Protein AF-0000000069353348 (afdb_homodimer)

Nearest PDB structures (foldseek):
  8tco-assembly1_A  TM=3.562E-01  e=2.716E-01  Human betaherpesvirus 5
  3t91-assembly1_B  TM=3.031E-01  e=3.882E+00  Bacillus subtilis
  3t9q-assembly1_B  TM=2.932E-01  e=4.450E+00  Bacillus subtilis
  7vvz-assembly1_H  TM=2.232E-01  e=8.801E+00  Saccharomyces cerevisiae S288C
  3t91-assembly1_B  TM=3.027E-01  e=4.098E+00  Bacillus subtilis

Radius of gyration: 19.28 Å; Cα contacts (8 Å, |Δi|>4): 265; chains: 2; bounding box: 45×68×44 Å

Sequence (180 aa):
MQLEKLQVEKRSIVASSVPRGYVPMVVGRGKEKEERFLVHTKLFKHPRFAALLEMAEQEFGYRQPGVLRIPCDAEQFRSVVNAAAAKAKSMQLEKLQVEKRSIVASSVPRGYVPMVVGRGKEKEERFLVHTKLFKHPRFAALLEMAEQEFGYRQPGVLRIPCDAEQFRSVVNAAAAKAKS

pLDDT: mean 86.36, std 18.59, range [31.25, 98.31]

Foldseek 3Di:
DDPPPPPPVPQDPQLDDDDPQKDWDWDDDDDVDIDIDIDGNVCCPPPVNVVVVVVCCVVPNDDDDDDDDDPDDSVVVSVVRVVVVVVVVD/DDPPPPPVVPLPPQLDDDDPQKDWDWDDDDDVDIDIDIDGNVCCPPPVNVVVVVVCCVVPNDDDDDDDDDPDDSVVVSVVRVVVVVVVVD

Structure (mmCIF, N/CA/C/O backbone):
data_AF-0000000069353348-model_v1
#
loop_
_entity.id
_entity.type
_entity.pdbx_description
1 polymer 'Uncharacterized protein'
#
loop_
_atom_site.group_PDB
_atom_site.id
_atom_site.type_symbol
_atom_site.label_atom_id
_atom_site.label_alt_id
_atom_site.label_comp_id
_atom_site.label_asym_id
_atom_site.label_entity_id
_atom_site.label_seq_id
_atom_site.pdbx_PDB_ins_code
_atom_site.Cartn_x
_atom_site.Cartn_y
_atom_site.Cartn_z
_atom_site.occupancy
_atom_site.B_iso_or_equiv
_atom_site.auth_seq_id
_atom_site.auth_comp_id
_atom_site.auth_asym_id
_atom_site.auth_atom_id
_atom_site.pdbx_PDB_model_num
ATOM 1 N N . MET A 1 1 ? 28.812 25.5 25.688 1 31.25 1 MET A N 1
ATOM 2 C CA . MET A 1 1 ? 28.016 25.531 24.469 1 31.25 1 MET A CA 1
ATOM 3 C C . MET A 1 1 ? 27.141 24.281 24.359 1 31.25 1 MET A C 1
ATOM 5 O O . MET A 1 1 ? 27.609 23.172 24.625 1 31.25 1 MET A O 1
ATOM 9 N N . GLN A 1 2 ? 25.688 24.359 24.328 1 34.5 2 GLN A N 1
ATOM 10 C CA . GLN A 1 2 ? 24.531 23.5 24.547 1 34.5 2 GLN A CA 1
ATOM 11 C C . GLN A 1 2 ? 24.531 22.328 23.578 1 34.5 2 GLN A C 1
ATOM 13 O O . GLN A 1 2 ? 24.75 22.484 22.375 1 34.5 2 GLN A O 1
ATOM 18 N N . LEU A 1 3 ? 24.938 21.141 24 1 35.34 3 LEU A N 1
ATOM 19 C CA . LEU A 1 3 ? 24.812 19.859 23.312 1 35.34 3 LEU A CA 1
ATOM 20 C C . LEU A 1 3 ? 23.531 19.812 22.484 1 35.34 3 LEU A C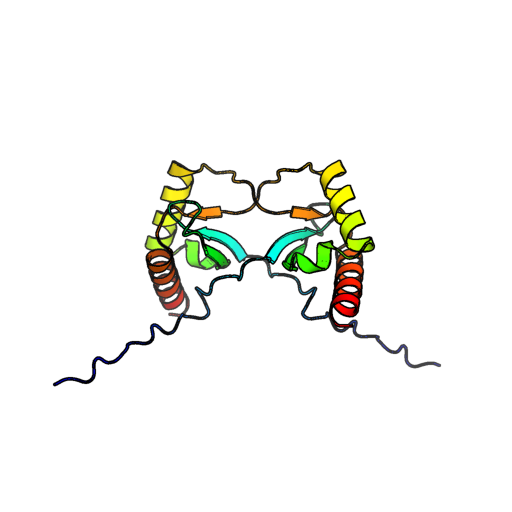 1
ATOM 22 O O . LEU A 1 3 ? 22.438 20.062 23 1 35.34 3 LEU A O 1
ATOM 26 N N . GLU A 1 4 ? 23.594 20.281 21.234 1 36.03 4 GLU A N 1
ATOM 27 C CA . GLU A 1 4 ? 22.516 20.188 20.266 1 36.03 4 GLU A CA 1
ATOM 28 C C . GLU A 1 4 ? 21.781 18.844 20.391 1 36.03 4 GLU A C 1
ATOM 30 O O . GLU A 1 4 ? 22.391 17.781 20.312 1 36.03 4 GLU A O 1
ATOM 35 N N . LYS A 1 5 ? 20.953 18.672 21.391 1 36.25 5 LYS A N 1
ATOM 36 C CA . LYS A 1 5 ? 20.016 17.547 21.469 1 36.25 5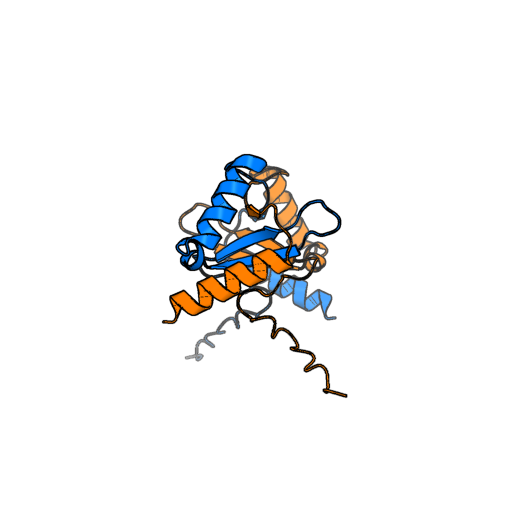 LYS A CA 1
ATOM 37 C C . LYS A 1 5 ? 19.641 17.062 20.078 1 36.25 5 LYS A C 1
ATOM 39 O O . LYS A 1 5 ? 19 17.781 19.312 1 36.25 5 LYS A O 1
ATOM 44 N N . LEU A 1 6 ? 20.484 16.531 19.328 1 37.47 6 LEU A N 1
ATOM 45 C CA . LEU A 1 6 ? 20.094 15.758 18.156 1 37.47 6 LEU A CA 1
ATOM 46 C C . LEU A 1 6 ? 18.734 15.094 18.375 1 37.47 6 LEU A C 1
ATOM 48 O O . LEU A 1 6 ? 18.609 14.18 19.172 1 37.47 6 LEU A O 1
ATOM 52 N N . GLN A 1 7 ? 17.625 15.781 18.625 1 36.47 7 GLN A N 1
ATOM 53 C CA . GLN A 1 7 ? 16.266 15.234 18.594 1 36.47 7 GLN A CA 1
ATOM 54 C C . GLN A 1 7 ? 16.125 14.148 17.547 1 36.47 7 GLN A C 1
ATOM 56 O O . GLN A 1 7 ? 16.188 14.43 16.344 1 36.47 7 GLN A O 1
ATOM 61 N N . VAL A 1 8 ? 16.953 13.18 17.516 1 38.31 8 VAL A N 1
ATOM 62 C CA . VAL A 1 8 ? 16.656 12 16.703 1 38.31 8 VAL A CA 1
ATOM 63 C C . VAL A 1 8 ? 15.141 11.828 16.578 1 38.31 8 VAL A C 1
ATOM 65 O O . VAL A 1 8 ? 14.438 11.648 17.562 1 38.31 8 VAL A O 1
ATOM 68 N N . GLU A 1 9 ? 14.5 12.617 15.711 1 46.44 9 GLU A N 1
ATOM 69 C CA . GLU A 1 9 ? 13.078 12.43 15.438 1 46.44 9 GLU A CA 1
ATOM 70 C C . GLU A 1 9 ? 12.703 10.953 15.438 1 46.44 9 GLU A C 1
ATOM 72 O O . GLU A 1 9 ? 13.227 10.172 14.648 1 46.44 9 GLU A O 1
ATOM 77 N N . LYS A 1 10 ? 12.625 10.352 16.453 1 49.59 10 LYS A N 1
ATOM 78 C CA . LYS A 1 10 ? 12.023 9.023 16.578 1 49.59 10 LYS A CA 1
ATOM 79 C C . LYS A 1 10 ? 10.93 8.828 15.523 1 49.59 10 LYS A C 1
ATOM 81 O O . LYS A 1 10 ? 9.891 9.484 15.578 1 49.59 10 LYS A O 1
ATOM 86 N N . ARG A 1 11 ? 11.453 8.531 14.328 1 56.69 11 ARG A N 1
ATOM 87 C CA . ARG A 1 11 ? 10.445 8.164 13.336 1 56.69 11 ARG A CA 1
ATOM 88 C C . ARG A 1 11 ? 9.414 7.211 13.93 1 56.69 11 ARG A C 1
ATOM 90 O O . ARG A 1 11 ? 9.773 6.156 14.461 1 56.69 11 ARG A O 1
ATOM 97 N N . SER A 1 12 ? 8.359 7.875 14.312 1 66 12 SER A N 1
ATOM 98 C CA . SER A 1 12 ? 7.281 7.059 14.859 1 66 12 SER A CA 1
ATOM 99 C C . SER A 1 12 ? 6.91 5.93 13.906 1 66 12 SER A C 1
ATOM 101 O O . SER A 1 12 ? 7.023 6.074 12.688 1 66 12 SER A O 1
ATOM 103 N N . ILE A 1 13 ? 6.715 4.812 14.344 1 72.56 13 ILE A N 1
ATOM 104 C CA . ILE A 1 13 ? 6.332 3.604 13.625 1 72.56 13 ILE A CA 1
ATOM 105 C C . ILE A 1 13 ? 5.078 3.867 12.797 1 72.56 13 ILE A C 1
ATOM 107 O O . ILE A 1 13 ? 4.918 3.32 11.703 1 72.56 13 ILE A O 1
ATOM 111 N N . VAL A 1 14 ? 4.367 5.004 13.258 1 83.69 14 VAL A N 1
ATOM 112 C CA . VAL A 1 14 ? 3.068 5.23 12.625 1 83.69 14 VAL A CA 1
ATOM 113 C C . VAL A 1 14 ? 3.26 5.93 11.281 1 83.69 14 VAL A C 1
ATOM 115 O O . VAL A 1 14 ? 2.482 5.715 10.352 1 83.69 14 VAL A O 1
ATOM 118 N N . ALA A 1 15 ? 4.336 6.688 11.195 1 87.38 15 ALA A N 1
ATOM 119 C CA . ALA A 1 15 ? 4.629 7.398 9.953 1 87.38 15 ALA A CA 1
ATOM 120 C C . ALA A 1 15 ? 5.855 6.816 9.258 1 87.38 15 ALA A C 1
ATOM 122 O O . ALA A 1 15 ? 6.645 7.551 8.664 1 87.38 15 ALA A O 1
ATOM 123 N N . SER A 1 16 ? 6.078 5.562 9.383 1 89.81 16 SER A N 1
ATOM 124 C CA . SER A 1 16 ? 7.227 4.953 8.719 1 89.81 16 SER A CA 1
ATOM 125 C C . SER A 1 16 ? 6.965 4.746 7.234 1 89.81 16 SER A C 1
ATOM 127 O O . SER A 1 16 ? 5.875 4.32 6.844 1 89.81 16 SER A O 1
ATOM 129 N N . SER A 1 17 ? 7.969 5.012 6.504 1 93.5 17 SER A N 1
ATOM 130 C CA . SER A 1 17 ? 7.859 4.844 5.059 1 93.5 17 SER A CA 1
ATOM 131 C C . SER A 1 17 ? 8.008 3.381 4.66 1 93.5 17 SER A C 1
ATOM 133 O O . SER A 1 17 ? 8.562 2.578 5.418 1 93.5 17 SER A O 1
ATOM 135 N N . VAL A 1 18 ? 7.477 3.053 3.473 1 93 18 VAL A N 1
ATOM 136 C CA . VAL A 1 18 ? 7.641 1.736 2.867 1 93 18 VAL A CA 1
ATOM 137 C C . VAL A 1 18 ? 8.812 1.761 1.887 1 93 18 VAL A C 1
ATOM 139 O O . VAL A 1 18 ? 8.859 2.607 0.991 1 93 18 VAL A O 1
ATOM 142 N N . PRO A 1 19 ? 9.719 0.82 2.047 1 91.12 19 PRO A N 1
ATOM 143 C CA . PRO A 1 19 ? 10.891 0.806 1.164 1 91.12 19 PRO A CA 1
ATOM 144 C C . PRO A 1 19 ? 10.516 0.618 -0.305 1 91.12 19 PRO A C 1
ATOM 146 O O . PRO A 1 19 ? 9.469 0.047 -0.612 1 91.12 19 PRO A O 1
ATOM 149 N N . ARG A 1 20 ? 11.367 1.067 -1.177 1 90.25 20 ARG A N 1
ATOM 150 C CA . ARG A 1 20 ? 11.219 0.83 -2.609 1 90.25 20 ARG A CA 1
ATOM 151 C C . ARG A 1 20 ? 11.172 -0.664 -2.914 1 90.25 20 ARG A C 1
ATOM 153 O O . ARG A 1 20 ? 11.852 -1.459 -2.264 1 90.25 20 ARG A O 1
ATOM 160 N N . GLY A 1 21 ? 10.328 -0.994 -3.953 1 93.62 21 GLY A N 1
ATOM 161 C CA . GLY A 1 21 ? 10.266 -2.379 -4.391 1 93.62 21 GLY A CA 1
ATOM 162 C C . GLY A 1 21 ? 9.008 -3.094 -3.928 1 93.62 21 GLY A C 1
ATOM 163 O O . GLY A 1 21 ? 8.703 -4.195 -4.387 1 93.62 21 GLY A O 1
ATOM 164 N N . TYR A 1 22 ? 8.312 -2.455 -3 1 94.69 22 TYR A N 1
ATOM 165 C CA . TYR A 1 22 ? 7.059 -3.066 -2.572 1 94.69 22 TYR A CA 1
ATOM 166 C C . TYR A 1 22 ? 5.883 -2.516 -3.369 1 94.69 22 TYR A C 1
ATOM 168 O O . TYR A 1 22 ? 5.859 -1.334 -3.719 1 94.69 22 TYR A O 1
ATOM 176 N N . VAL A 1 23 ? 4.918 -3.371 -3.631 1 94.56 23 VAL A N 1
ATOM 177 C CA . VAL A 1 23 ? 3.734 -3.018 -4.406 1 94.56 23 VAL A CA 1
ATOM 178 C C . VAL A 1 23 ? 2.477 -3.4 -3.629 1 94.56 23 VAL A C 1
ATOM 180 O O . VAL A 1 23 ? 2.34 -4.539 -3.182 1 94.56 23 VAL A O 1
ATOM 183 N N . PRO A 1 24 ? 1.573 -2.426 -3.387 1 95.69 24 PRO A N 1
ATOM 184 C CA . PRO A 1 24 ? 0.264 -2.807 -2.854 1 95.69 24 PRO A CA 1
ATOM 185 C C . PRO A 1 24 ? -0.589 -3.562 -3.869 1 95.69 24 PRO A C 1
ATOM 187 O O . PRO A 1 24 ? -0.594 -3.221 -5.055 1 95.69 24 PRO A O 1
ATOM 190 N N . MET A 1 25 ? -1.337 -4.656 -3.404 1 96 25 MET A N 1
ATOM 191 C CA . MET A 1 25 ? -2.156 -5.492 -4.277 1 96 25 MET A CA 1
ATOM 192 C C . MET A 1 25 ? -3.506 -5.793 -3.633 1 96 25 MET A C 1
ATOM 194 O O . MET A 1 25 ? -3.59 -6 -2.422 1 96 25 MET A O 1
ATOM 198 N N . VAL A 1 26 ? -4.492 -5.793 -4.41 1 95.88 26 VAL A N 1
ATOM 199 C CA . VAL A 1 26 ? -5.809 -6.301 -4.039 1 95.88 26 VAL A CA 1
ATOM 200 C C . VAL A 1 26 ? -6.062 -7.637 -4.738 1 95.88 26 VAL A C 1
ATOM 202 O O . VAL A 1 26 ? -5.945 -7.738 -5.961 1 95.88 26 VAL A O 1
ATOM 205 N N . VAL A 1 27 ? -6.355 -8.586 -3.979 1 96.88 27 VAL A N 1
ATOM 206 C CA . VAL A 1 27 ? -6.496 -9.945 -4.488 1 96.88 27 VAL A CA 1
ATOM 207 C C . VAL A 1 27 ? -7.922 -10.445 -4.246 1 96.88 27 VAL A C 1
ATOM 209 O O . VAL A 1 27 ? -8.445 -10.32 -3.139 1 96.88 27 VAL A O 1
ATOM 212 N N . GLY A 1 28 ? -8.523 -11.008 -5.238 1 94.44 28 GLY A N 1
ATOM 213 C CA . GLY A 1 28 ? -9.852 -11.586 -5.09 1 94.44 28 GLY A CA 1
ATOM 214 C C . GLY A 1 28 ? -10.656 -11.57 -6.375 1 94.44 28 GLY A C 1
ATOM 215 O O . GLY A 1 28 ? -10.344 -10.82 -7.301 1 94.44 28 GLY A O 1
ATOM 216 N N . ARG A 1 29 ? -11.531 -12.531 -6.324 1 85.94 29 ARG A N 1
ATOM 217 C CA . ARG A 1 29 ? -12.531 -12.539 -7.395 1 85.94 29 ARG A CA 1
ATOM 218 C C . ARG A 1 29 ? -13.844 -11.922 -6.93 1 85.94 29 ARG A C 1
ATOM 220 O O . ARG A 1 29 ? -14.641 -12.578 -6.254 1 85.94 29 ARG A O 1
ATOM 227 N N . GLY A 1 30 ? -14.023 -10.719 -6.93 1 79 30 GLY A N 1
ATOM 228 C CA . GLY A 1 30 ? -15.211 -10.023 -6.469 1 79 30 GLY A CA 1
ATOM 229 C C . GLY A 1 30 ? -14.977 -9.211 -5.211 1 79 30 GLY A C 1
ATOM 230 O O . GLY A 1 30 ? -14.094 -9.523 -4.414 1 79 30 GLY A O 1
ATOM 231 N N . LYS A 1 31 ? -15.766 -8.305 -4.824 1 75.81 31 LYS A N 1
ATOM 232 C CA . LYS A 1 31 ? -15.586 -7.289 -3.793 1 75.81 31 LYS A CA 1
ATOM 233 C C . LYS A 1 31 ? -15.68 -7.898 -2.398 1 75.81 31 LYS A C 1
ATOM 235 O O . LYS A 1 31 ? -15.016 -7.441 -1.47 1 75.81 31 LYS A O 1
ATOM 240 N N . GLU A 1 32 ? -16.453 -9.039 -2.273 1 79.12 32 GLU A N 1
ATOM 241 C CA . GLU A 1 32 ? -16.734 -9.586 -0.95 1 79.12 32 GLU A CA 1
ATOM 242 C C . GLU A 1 32 ? -15.562 -10.438 -0.455 1 79.12 32 GLU A C 1
ATOM 244 O O . GLU A 1 32 ? -15.445 -10.703 0.743 1 79.12 32 GLU A O 1
ATOM 249 N N . LYS A 1 33 ? -14.602 -10.734 -1.252 1 85.38 33 LYS A N 1
ATOM 250 C CA . LYS A 1 33 ? -13.539 -11.664 -0.875 1 85.38 33 LYS A CA 1
ATOM 251 C C . LYS A 1 33 ? -12.164 -11.055 -1.116 1 85.38 33 LYS A C 1
ATOM 253 O O . LYS A 1 33 ? -11.164 -11.773 -1.182 1 85.38 33 LYS A O 1
ATOM 258 N N . GLU A 1 34 ? -12.18 -9.766 -1.203 1 92.88 34 GLU A N 1
ATOM 259 C CA . GLU A 1 34 ? -10.891 -9.164 -1.543 1 92.88 34 GLU A CA 1
ATOM 260 C C . GLU A 1 34 ? -10.016 -9 -0.305 1 92.88 34 GLU A C 1
ATOM 262 O O . GLU A 1 34 ? -10.508 -8.664 0.773 1 92.88 34 GLU A O 1
ATOM 267 N N . GLU A 1 35 ? -8.781 -9.32 -0.505 1 94.38 35 GLU A N 1
ATOM 268 C CA . GLU A 1 35 ? -7.754 -9.055 0.501 1 94.38 35 GLU A CA 1
ATOM 269 C C . GLU A 1 35 ? -6.676 -8.117 -0.039 1 94.38 35 GLU A C 1
ATOM 271 O O . GLU A 1 35 ? -6.531 -7.965 -1.253 1 94.38 35 GLU A O 1
ATOM 276 N N . ARG A 1 36 ? -6.102 -7.438 0.948 1 95.06 36 ARG A N 1
ATOM 277 C CA . ARG A 1 36 ? -5.039 -6.5 0.607 1 95.06 36 ARG A CA 1
ATOM 278 C C . ARG A 1 36 ? -3.676 -7.047 1.019 1 95.06 36 ARG A C 1
ATOM 280 O O . ARG A 1 36 ? -3.533 -7.629 2.098 1 95.06 36 ARG A O 1
ATOM 287 N N . PHE A 1 37 ? -2.65 -6.883 0.083 1 95.38 37 PHE A N 1
ATOM 288 C CA . PHE A 1 37 ? -1.295 -7.363 0.328 1 95.38 37 PHE A CA 1
ATOM 289 C C . PHE A 1 37 ? -0.269 -6.305 -0.06 1 95.38 37 PHE A C 1
ATOM 291 O O . PHE A 1 37 ? -0.584 -5.367 -0.796 1 95.38 37 PHE A O 1
ATOM 298 N N . LEU A 1 38 ? 0.81 -6.441 0.518 1 95.06 38 LEU A N 1
ATOM 299 C CA . LEU A 1 38 ? 2.033 -5.754 0.119 1 95.06 38 LEU A CA 1
ATOM 300 C C . LEU A 1 38 ? 3.133 -6.754 -0.221 1 95.06 38 LEU A C 1
ATOM 302 O O . LEU A 1 38 ? 3.557 -7.531 0.637 1 95.06 38 LEU A O 1
ATOM 306 N N . VAL A 1 39 ? 3.621 -6.715 -1.498 1 96.12 39 VAL A N 1
ATOM 307 C CA . VAL A 1 39 ? 4.543 -7.758 -1.935 1 96.12 39 VAL A CA 1
ATOM 308 C C . VAL A 1 39 ? 5.773 -7.125 -2.58 1 96.12 39 VAL A C 1
ATOM 310 O O . VAL A 1 39 ? 5.656 -6.148 -3.324 1 96.12 39 VAL A O 1
ATOM 313 N N . HIS A 1 40 ? 6.926 -7.707 -2.291 1 96.12 40 HIS A N 1
ATOM 314 C CA . HIS A 1 40 ? 8.156 -7.234 -2.914 1 96.12 40 HIS A CA 1
ATOM 315 C C . HIS A 1 40 ? 8.219 -7.629 -4.383 1 96.12 40 HIS A C 1
ATOM 317 O O . HIS A 1 40 ? 7.875 -8.758 -4.742 1 96.12 40 HIS A O 1
ATOM 323 N N . THR A 1 41 ? 8.719 -6.773 -5.203 1 96.81 41 THR A N 1
ATOM 324 C CA . THR A 1 41 ? 8.703 -6.949 -6.652 1 96.81 41 THR A CA 1
ATOM 325 C C . THR A 1 41 ? 9.656 -8.055 -7.074 1 96.81 41 THR A C 1
ATOM 327 O O . THR A 1 41 ? 9.539 -8.609 -8.172 1 96.81 41 THR A O 1
ATOM 330 N N . LYS A 1 42 ? 10.602 -8.328 -6.234 1 96.25 42 LYS A N 1
ATOM 331 C CA . LYS A 1 42 ? 11.531 -9.398 -6.574 1 96.25 42 LYS A CA 1
ATOM 332 C C . LYS A 1 42 ? 10.789 -10.727 -6.762 1 96.25 42 LYS A C 1
ATOM 334 O O . LYS A 1 42 ? 11.258 -11.602 -7.484 1 96.25 42 LYS A O 1
ATOM 339 N N . LEU A 1 43 ? 9.719 -10.883 -6.133 1 97.06 43 LEU A N 1
ATOM 340 C CA . LEU A 1 43 ? 8.953 -12.117 -6.234 1 97.06 43 LEU A CA 1
ATOM 341 C C . LEU A 1 43 ? 8.312 -12.258 -7.609 1 97.06 43 LEU A C 1
ATOM 343 O O . LEU A 1 43 ? 7.871 -13.344 -7.988 1 97.06 43 LEU A O 1
ATOM 347 N N . PHE A 1 44 ? 8.273 -11.156 -8.398 1 96.88 44 PHE A N 1
ATOM 348 C CA . PHE A 1 44 ? 7.613 -11.133 -9.695 1 96.88 44 PHE A CA 1
ATOM 349 C C . PHE A 1 44 ? 8.359 -12.016 -10.703 1 96.88 44 PHE A C 1
ATOM 351 O O . PHE A 1 44 ? 7.809 -12.375 -11.742 1 96.88 44 PHE A O 1
ATOM 358 N N . LYS A 1 45 ? 9.547 -12.305 -10.383 1 96.38 45 LYS A N 1
ATOM 359 C CA . LYS A 1 45 ? 10.375 -13.086 -11.289 1 96.38 45 LYS A CA 1
ATOM 360 C C . LYS A 1 45 ? 9.977 -14.555 -11.273 1 96.38 45 LYS A C 1
ATOM 362 O O . LYS A 1 45 ? 10.344 -15.312 -12.18 1 96.38 45 LYS A O 1
ATOM 367 N N . HIS A 1 46 ? 9.375 -15.031 -10.18 1 97.56 46 HIS A N 1
ATOM 368 C CA . HIS A 1 46 ? 8.898 -16.406 -10.109 1 97.56 46 HIS A CA 1
ATOM 369 C C . HIS A 1 46 ? 7.84 -16.672 -11.172 1 97.56 46 HIS A C 1
ATOM 371 O O . HIS A 1 46 ? 6.887 -15.906 -11.32 1 97.56 46 HIS A O 1
ATOM 377 N N . PRO A 1 47 ? 7.941 -17.734 -11.914 1 98.25 47 PRO A N 1
ATOM 378 C CA . PRO A 1 47 ? 7.055 -18 -13.055 1 98.25 47 PRO A CA 1
ATOM 379 C C . PRO A 1 47 ? 5.578 -18.016 -12.656 1 98.25 47 PRO A C 1
ATOM 381 O O . PRO A 1 47 ? 4.734 -17.5 -13.383 1 98.25 47 PRO A O 1
ATOM 384 N N . ARG A 1 48 ? 5.23 -18.625 -11.617 1 98.06 48 ARG A N 1
ATOM 385 C CA . ARG A 1 48 ? 3.834 -18.656 -11.195 1 98.06 48 ARG A CA 1
ATOM 386 C C . ARG A 1 48 ? 3.332 -17.25 -10.859 1 98.06 48 ARG A C 1
ATOM 388 O O . ARG A 1 48 ? 2.17 -16.922 -11.109 1 98.06 48 ARG A O 1
ATOM 395 N N . PHE A 1 49 ? 4.137 -16.438 -10.258 1 98.25 49 PHE A N 1
ATOM 396 C CA . PHE A 1 49 ? 3.744 -15.055 -10 1 98.25 49 PHE A CA 1
ATOM 397 C C . PHE A 1 49 ? 3.588 -14.281 -11.297 1 98.25 49 PHE A C 1
ATOM 399 O O . PHE A 1 49 ? 2.621 -13.531 -11.469 1 98.25 49 PHE A O 1
ATOM 406 N N . ALA A 1 50 ? 4.504 -14.445 -12.188 1 98 50 ALA A N 1
ATOM 407 C CA . ALA A 1 50 ? 4.426 -13.789 -13.492 1 98 50 ALA A CA 1
ATOM 408 C C . ALA A 1 50 ? 3.115 -14.117 -14.195 1 98 50 ALA A C 1
ATOM 410 O O . ALA A 1 50 ? 2.51 -13.258 -14.828 1 98 50 ALA A O 1
ATOM 411 N N . ALA A 1 51 ? 2.697 -15.328 -14.047 1 98.12 51 ALA A N 1
ATOM 412 C CA . ALA A 1 51 ? 1.433 -15.75 -14.641 1 98.12 51 ALA A CA 1
ATOM 413 C C . ALA A 1 51 ? 0.26 -14.984 -14.039 1 98.12 51 ALA A C 1
ATOM 415 O O . ALA A 1 51 ? -0.668 -14.594 -14.742 1 98.12 51 ALA A O 1
ATOM 416 N N . LEU A 1 52 ? 0.253 -14.758 -12.695 1 97.56 52 LEU A N 1
ATOM 417 C CA . LEU A 1 52 ? -0.791 -13.977 -12.039 1 97.56 52 LEU A CA 1
ATOM 418 C C . LEU A 1 52 ? -0.814 -12.547 -12.57 1 97.56 52 LEU A C 1
ATOM 420 O O . LEU A 1 52 ? -1.887 -11.969 -12.766 1 97.56 52 LEU A O 1
ATOM 424 N N . LEU A 1 53 ? 0.406 -11.969 -12.82 1 97 53 LEU A N 1
ATOM 425 C CA . LEU A 1 53 ? 0.496 -10.602 -13.328 1 97 53 LEU A CA 1
ATOM 426 C C . LEU A 1 53 ? -0.085 -10.508 -14.734 1 97 53 LEU A C 1
ATOM 428 O O . LEU A 1 53 ? -0.742 -9.523 -15.078 1 97 53 LEU A O 1
ATOM 432 N N . GLU A 1 54 ? 0.172 -11.523 -15.484 1 97.31 54 GLU A N 1
ATOM 433 C CA . GLU A 1 54 ? -0.39 -11.555 -16.828 1 97.31 54 GLU A CA 1
ATOM 434 C C . GLU A 1 54 ? -1.915 -11.617 -16.797 1 97.31 54 GLU A C 1
ATOM 436 O O . GLU A 1 54 ? -2.588 -10.898 -17.547 1 97.31 54 GLU A O 1
ATOM 441 N N . MET A 1 55 ? -2.447 -12.375 -15.953 1 96.56 55 MET A N 1
ATOM 442 C CA . MET A 1 55 ? -3.895 -12.461 -15.789 1 96.56 55 MET A CA 1
ATOM 443 C C . MET A 1 55 ? -4.473 -11.125 -15.328 1 96.56 55 MET A C 1
ATOM 445 O O . MET A 1 55 ? -5.531 -10.711 -15.805 1 96.56 55 MET A O 1
ATOM 449 N N . ALA A 1 56 ? -3.816 -10.555 -14.43 1 96.44 56 ALA A N 1
ATOM 450 C CA . ALA A 1 56 ? -4.242 -9.25 -13.93 1 96.44 56 ALA A CA 1
ATOM 451 C C . ALA A 1 56 ? -4.332 -8.234 -15.07 1 96.44 56 ALA A C 1
ATOM 453 O O . ALA A 1 56 ? -5.312 -7.488 -15.164 1 96.44 56 ALA A O 1
ATOM 454 N N . GLU A 1 57 ? -3.266 -8.227 -15.867 1 96 57 GLU A N 1
ATOM 455 C CA . GLU A 1 57 ? -3.23 -7.309 -17 1 96 57 GLU A CA 1
ATOM 456 C C . GLU A 1 57 ? -4.375 -7.59 -17.969 1 96 57 GLU A C 1
ATOM 458 O O . GLU A 1 57 ? -5.008 -6.66 -18.484 1 96 57 GLU A O 1
ATOM 463 N N . GLN A 1 58 ? -4.652 -8.82 -18.234 1 95.62 58 GLN A N 1
ATOM 464 C CA . GLN A 1 58 ? -5.723 -9.211 -19.156 1 95.62 58 GLN A CA 1
ATOM 465 C C . GLN A 1 58 ? -7.086 -8.797 -18.609 1 95.62 58 GLN A C 1
ATOM 467 O O . GLN A 1 58 ? -7.941 -8.32 -19.359 1 95.62 58 GLN A O 1
ATOM 472 N N . GLU A 1 59 ? -7.246 -8.93 -17.359 1 94.25 59 GLU A N 1
ATOM 473 C CA . GLU A 1 59 ? -8.562 -8.711 -16.766 1 94.25 59 GLU A CA 1
ATOM 474 C C . GLU A 1 59 ? -8.773 -7.242 -16.406 1 94.25 59 GLU A C 1
ATOM 476 O O . GLU A 1 59 ? -9.867 -6.707 -16.578 1 94.25 59 GLU A O 1
ATOM 481 N N . PHE A 1 60 ? -7.762 -6.566 -15.836 1 92.25 60 PHE A N 1
ATOM 482 C CA . PHE A 1 60 ? -7.957 -5.23 -15.281 1 92.25 60 PHE A CA 1
ATOM 483 C C . PHE A 1 60 ? -7.18 -4.195 -16.078 1 92.25 60 PHE A C 1
ATOM 485 O O . PHE A 1 60 ? -7.395 -2.99 -15.922 1 92.25 60 PHE A O 1
ATOM 492 N N . GLY A 1 61 ? -6.277 -4.605 -16.875 1 92.19 61 GLY A N 1
ATOM 493 C CA . GLY A 1 61 ? -5.457 -3.662 -17.625 1 92.19 61 GLY A CA 1
ATOM 494 C C . GLY A 1 61 ? -4.199 -3.254 -16.875 1 92.19 61 GLY A C 1
ATOM 495 O O . GLY A 1 61 ? -3.893 -3.797 -15.82 1 92.19 61 GLY A O 1
ATOM 496 N N . TYR A 1 62 ? -3.412 -2.361 -17.438 1 87.31 62 TYR A N 1
ATOM 497 C CA . TYR A 1 62 ? -2.084 -1.993 -16.953 1 87.31 62 TYR A CA 1
ATOM 498 C C . TYR A 1 62 ? -2.166 -0.907 -15.891 1 87.31 62 TYR A C 1
ATOM 500 O O . TYR A 1 62 ? -1.267 -0.778 -15.055 1 87.31 62 TYR A O 1
ATOM 508 N N . ARG A 1 63 ? -3.131 -0.029 -15.977 1 84.62 63 ARG A N 1
ATOM 509 C CA . ARG A 1 63 ? -3.271 1.066 -15.023 1 84.62 63 ARG A CA 1
ATOM 510 C C . ARG A 1 63 ? -4.504 0.874 -14.148 1 84.62 63 ARG A C 1
ATOM 512 O O . ARG A 1 63 ? -5.629 0.815 -14.648 1 84.62 63 ARG A O 1
ATOM 519 N N . GLN A 1 64 ? -4.309 0.691 -13.023 1 87.44 64 GLN A N 1
ATOM 520 C CA . GLN A 1 64 ? -5.395 0.468 -12.07 1 87.44 64 GLN A CA 1
ATOM 521 C C . GLN A 1 64 ? -5.402 1.538 -10.984 1 87.44 64 GLN A C 1
ATOM 523 O O . GLN A 1 64 ? -4.344 1.979 -10.531 1 87.44 64 GLN A O 1
ATOM 528 N N . PRO A 1 65 ? -6.5 2.035 -10.609 1 88.69 65 PRO A N 1
ATOM 529 C CA . PRO A 1 65 ? -6.582 3.016 -9.523 1 88.69 65 PRO A CA 1
ATOM 530 C C . PRO A 1 65 ? -6.098 2.457 -8.188 1 88.69 65 PRO A C 1
ATOM 532 O O . PRO A 1 65 ? -6.121 1.243 -7.977 1 88.69 65 PRO A O 1
ATOM 535 N N . GLY A 1 66 ? -5.578 3.492 -7.324 1 89.69 66 GLY A N 1
ATOM 536 C CA . GLY A 1 66 ? -5.32 2.824 -6.059 1 89.69 66 GLY A CA 1
ATOM 537 C C . GLY A 1 66 ? -4.586 3.697 -5.059 1 89.69 66 GLY A C 1
ATOM 538 O O . GLY A 1 66 ? -5.039 3.875 -3.928 1 89.69 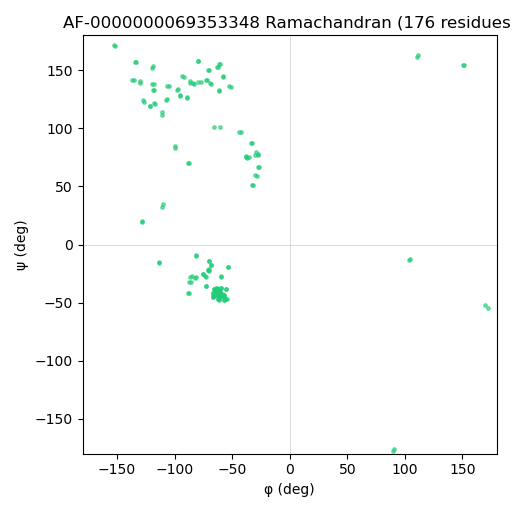66 GLY A O 1
ATOM 539 N N . VAL A 1 67 ? -3.414 4.285 -5.395 1 92.69 67 VAL A N 1
ATOM 540 C CA . VAL A 1 67 ? -2.584 4.969 -4.41 1 92.69 67 VAL A CA 1
ATOM 541 C C . VAL A 1 67 ? -3.035 6.422 -4.273 1 92.69 67 VAL A C 1
ATOM 543 O O . VAL A 1 67 ? -3.459 7.039 -5.25 1 92.69 67 VAL A O 1
ATOM 546 N N . LEU A 1 68 ? -3.029 6.926 -2.959 1 94.88 68 LEU A N 1
ATOM 547 C CA . LEU A 1 68 ? -3.295 8.344 -2.727 1 94.88 68 LEU A CA 1
ATOM 548 C C . LEU A 1 68 ? -2.002 9.148 -2.764 1 94.88 68 LEU A C 1
ATOM 550 O O . LEU A 1 68 ? -1.041 8.828 -2.062 1 94.88 68 LEU A O 1
ATOM 554 N N . ARG A 1 69 ? -2.039 10.133 -3.584 1 95.56 69 ARG A N 1
ATOM 555 C CA . ARG A 1 69 ? -0.882 11.016 -3.641 1 95.56 69 ARG A CA 1
ATOM 556 C C . ARG A 1 69 ? -1.103 12.258 -2.789 1 95.56 69 ARG A C 1
ATOM 558 O O . ARG A 1 69 ? -2.156 12.898 -2.867 1 95.56 69 ARG A O 1
ATOM 565 N N . ILE A 1 70 ? -0.177 12.641 -2.014 1 96.56 70 ILE A N 1
ATOM 566 C CA . ILE A 1 70 ? -0.21 13.812 -1.142 1 96.56 70 ILE A CA 1
ATOM 567 C C . ILE A 1 70 ? 0.887 14.789 -1.553 1 96.56 70 ILE A C 1
ATOM 569 O O . ILE A 1 70 ? 2.074 14.461 -1.498 1 96.56 70 ILE A O 1
ATOM 573 N N . PRO A 1 71 ? 0.485 16 -1.885 1 95.62 71 PRO A N 1
ATOM 574 C CA . PRO A 1 71 ? 1.443 16.969 -2.422 1 95.62 71 PRO A CA 1
ATOM 575 C C . PRO A 1 71 ? 2.139 17.781 -1.331 1 95.62 71 PRO A C 1
ATOM 577 O O . PRO A 1 71 ? 1.958 19 -1.254 1 95.62 71 PRO A O 1
ATOM 580 N N . CYS A 1 72 ? 2.979 17.141 -0.606 1 96.06 72 CYS A N 1
ATOM 581 C CA . CYS A 1 72 ? 3.779 17.812 0.41 1 96.06 72 CYS A CA 1
ATOM 582 C C . CYS A 1 72 ? 5.094 17.078 0.647 1 96.06 72 CYS A C 1
ATOM 584 O O . CYS A 1 72 ? 5.32 16 0.081 1 96.06 72 CYS A O 1
ATOM 586 N N . ASP A 1 73 ? 5.973 17.719 1.451 1 94.69 73 ASP A N 1
ATOM 587 C CA . ASP A 1 73 ? 7.215 17.062 1.836 1 94.69 73 ASP A CA 1
ATOM 588 C C . ASP A 1 73 ? 6.949 15.922 2.818 1 94.69 73 ASP A C 1
ATOM 590 O O . ASP A 1 73 ? 6.051 16.016 3.652 1 94.69 73 ASP A O 1
ATOM 594 N N . ALA A 1 74 ? 7.859 14.938 2.709 1 95.44 74 ALA A N 1
ATOM 595 C CA . ALA A 1 74 ? 7.688 13.773 3.576 1 95.44 74 ALA A CA 1
ATOM 596 C C . ALA A 1 74 ? 7.816 14.164 5.047 1 95.44 74 ALA A C 1
ATOM 598 O O . ALA A 1 74 ? 7.125 13.602 5.902 1 95.44 74 ALA A O 1
ATOM 599 N N . GLU A 1 75 ? 8.711 15.062 5.32 1 93.94 75 GLU A N 1
ATOM 600 C CA . GLU A 1 75 ? 8.883 15.492 6.707 1 93.94 75 GLU A CA 1
ATOM 601 C C . GLU A 1 75 ? 7.617 16.141 7.246 1 93.94 75 GLU A C 1
ATOM 603 O O . GLU A 1 75 ? 7.219 15.898 8.383 1 93.94 75 GLU A O 1
ATOM 608 N N . GLN A 1 76 ? 7.051 16.953 6.469 1 95.69 76 GLN A N 1
ATOM 609 C CA . GLN A 1 76 ? 5.781 17.562 6.852 1 95.69 76 GLN A CA 1
ATOM 610 C C . GLN A 1 76 ? 4.699 16.5 7.047 1 95.69 76 GLN A C 1
ATOM 612 O O . GLN A 1 76 ? 3.941 16.547 8.016 1 95.69 76 GLN A O 1
ATOM 617 N N . PHE A 1 77 ? 4.586 15.609 6.145 1 97.62 77 PHE A N 1
ATOM 618 C CA . PHE A 1 77 ? 3.613 14.531 6.23 1 97.62 77 PHE A CA 1
ATOM 619 C C . PHE A 1 77 ? 3.779 13.758 7.535 1 97.62 77 PHE A C 1
ATOM 621 O O . PHE A 1 77 ? 2.801 13.508 8.242 1 97.62 77 PHE A O 1
ATOM 628 N N . ARG A 1 78 ? 5.043 13.406 7.863 1 96.88 78 ARG A N 1
ATOM 629 C CA . ARG A 1 78 ? 5.32 12.672 9.094 1 96.88 78 ARG A CA 1
ATOM 630 C C . ARG A 1 78 ? 4.855 13.453 10.32 1 96.88 78 ARG A C 1
ATOM 632 O O . ARG A 1 78 ? 4.301 12.867 11.258 1 96.88 78 ARG A O 1
ATOM 639 N N . SER A 1 79 ? 5.16 14.68 10.273 1 96.88 79 SER A N 1
ATOM 640 C CA . SER A 1 79 ? 4.746 15.523 11.391 1 96.88 79 SER A CA 1
ATOM 641 C C . SER A 1 79 ? 3.232 15.477 11.586 1 96.88 79 SER A C 1
ATOM 643 O O . SER A 1 79 ? 2.752 15.367 12.719 1 96.88 79 SER A O 1
ATOM 645 N N . VAL A 1 80 ? 2.477 15.531 10.523 1 97.75 80 VAL A N 1
ATOM 646 C CA . VAL A 1 80 ? 1.02 15.5 10.578 1 97.75 80 VAL A CA 1
ATOM 647 C C . VAL A 1 80 ? 0.548 14.141 11.078 1 97.75 80 VAL A C 1
ATOM 649 O O . VAL A 1 80 ? -0.32 14.055 11.953 1 97.75 80 VAL A O 1
ATOM 652 N N . VAL A 1 81 ? 1.136 13.062 10.547 1 97.31 81 VAL A N 1
ATOM 653 C CA . VAL A 1 81 ? 0.76 11.711 10.945 1 97.31 81 VAL A CA 1
ATOM 654 C C . VAL A 1 81 ? 1.025 11.516 12.438 1 97.31 81 VAL A C 1
ATOM 656 O O . VAL A 1 81 ? 0.187 10.969 13.156 1 97.31 81 VAL A O 1
ATOM 659 N N . ASN A 1 82 ? 2.195 11.969 12.883 1 96.06 82 ASN A N 1
ATOM 660 C 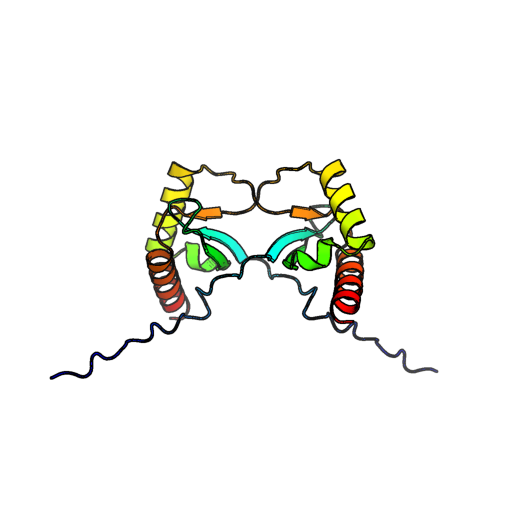CA . ASN A 1 82 ? 2.557 11.828 14.289 1 96.06 82 ASN A CA 1
ATOM 661 C C . ASN A 1 82 ? 1.594 12.594 15.195 1 96.06 82 ASN A C 1
ATOM 663 O O . ASN A 1 82 ? 1.186 12.086 16.234 1 96.06 82 ASN A O 1
ATOM 667 N N . ALA A 1 83 ? 1.268 13.758 14.828 1 96.75 83 ALA A N 1
ATOM 668 C CA . ALA A 1 83 ? 0.307 14.547 15.602 1 96.75 83 ALA A CA 1
ATOM 669 C C . ALA A 1 83 ? -1.057 13.859 15.641 1 96.75 83 ALA A C 1
ATOM 671 O O . ALA A 1 83 ? -1.69 13.789 16.688 1 96.75 83 ALA A O 1
ATOM 672 N N . ALA A 1 84 ? -1.524 13.398 14.469 1 96.94 84 ALA A N 1
ATOM 673 C CA . ALA A 1 84 ? -2.82 12.727 14.383 1 96.94 84 ALA A CA 1
ATOM 674 C C . ALA A 1 84 ? -2.85 11.477 15.242 1 96.94 84 ALA A C 1
ATOM 676 O O . ALA A 1 84 ? -3.85 11.195 15.914 1 96.94 84 ALA A O 1
ATOM 677 N N . ALA A 1 85 ? -1.776 10.758 15.211 1 95.56 85 ALA A N 1
ATOM 678 C CA . ALA A 1 85 ? -1.695 9.523 15.977 1 95.56 85 ALA A CA 1
ATOM 679 C C . ALA A 1 85 ? -1.724 9.805 17.484 1 95.56 85 ALA A C 1
ATOM 681 O O . ALA A 1 85 ? -2.332 9.055 18.25 1 95.56 85 ALA A O 1
ATOM 682 N N . ALA A 1 86 ? -1.005 10.828 17.875 1 94.44 86 ALA A N 1
ATOM 683 C CA . ALA A 1 86 ? -0.985 11.203 19.281 1 94.44 86 ALA A CA 1
ATOM 684 C C . ALA A 1 86 ? -2.385 11.555 19.781 1 94.44 86 ALA A C 1
ATOM 686 O O . ALA A 1 86 ? -2.777 11.164 20.875 1 94.44 86 ALA A O 1
ATOM 687 N N . LYS A 1 87 ? -3.16 12.188 18.969 1 94.75 87 LYS A N 1
ATOM 688 C CA . LYS A 1 87 ? -4.516 12.594 19.328 1 94.75 87 LYS A CA 1
ATOM 689 C C . LYS A 1 87 ? -5.457 11.398 19.375 1 94.75 87 LYS A C 1
ATOM 691 O O . LYS A 1 87 ? -6.367 11.344 20.203 1 94.75 87 LYS A O 1
ATOM 696 N N . ALA A 1 88 ? -5.266 10.477 18.531 1 91.75 88 ALA A N 1
ATOM 697 C CA . ALA A 1 88 ? -6.141 9.312 18.438 1 91.75 88 ALA A CA 1
ATOM 698 C C . ALA A 1 88 ? -5.961 8.398 19.641 1 91.75 88 ALA A C 1
ATOM 700 O O . ALA A 1 88 ? -6.848 7.602 19.969 1 91.75 88 ALA A O 1
ATOM 701 N N . LYS A 1 89 ? -4.855 8.445 20.328 1 87.31 89 LYS A N 1
ATOM 702 C CA . LYS A 1 89 ? -4.574 7.641 21.516 1 87.31 89 LYS A CA 1
ATOM 703 C C . LYS A 1 89 ? -5.137 8.305 22.766 1 87.31 89 LYS A C 1
ATOM 705 O O . LYS A 1 89 ? -5.324 7.645 23.797 1 87.31 89 LYS A O 1
ATOM 710 N N . SER A 1 90 ? -5.242 9.492 22.75 1 82.19 90 SER A N 1
ATOM 711 C CA . SER A 1 90 ? -5.758 10.219 23.906 1 82.19 90 SER A CA 1
ATOM 712 C C . SER A 1 90 ? -7.281 10.164 23.953 1 82.19 90 SER A C 1
ATOM 714 O O . SER A 1 90 ? -7.867 10.102 25.031 1 82.19 90 SER A O 1
ATOM 716 N N . MET B 1 1 ? -7.145 -43.438 15.523 1 31.72 1 MET B N 1
ATOM 717 C CA . MET B 1 1 ? -7.734 -42.375 14.695 1 31.72 1 MET B CA 1
ATOM 718 C C . MET B 1 1 ? -6.883 -41.125 14.734 1 31.72 1 MET B C 1
ATOM 720 O O . MET B 1 1 ? -6.551 -40.625 15.805 1 31.72 1 MET B O 1
ATOM 724 N N . GLN B 1 2 ? -6 -40.719 13.633 1 34.94 2 GLN B N 1
ATOM 725 C CA . GLN B 1 2 ? -4.816 -39.906 13.375 1 34.94 2 GLN B CA 1
ATOM 726 C C . GLN B 1 2 ? -5.102 -38.438 13.617 1 34.94 2 GLN B C 1
ATOM 728 O O . GLN B 1 2 ? -6.141 -37.938 13.195 1 34.94 2 GLN B O 1
ATOM 733 N N . LEU B 1 3 ? -4.676 -37.906 14.758 1 35 3 LEU B N 1
ATOM 734 C CA . LEU B 1 3 ? -4.672 -36.469 15.078 1 35 3 LEU B CA 1
ATOM 735 C C . LEU B 1 3 ? -4.414 -35.625 13.836 1 35 3 LEU B C 1
ATOM 737 O O . LEU B 1 3 ? -3.412 -35.812 13.141 1 35 3 LEU B O 1
ATOM 741 N N . GLU B 1 4 ? -5.48 -35.281 13.102 1 35.69 4 GLU B N 1
ATOM 742 C CA . GLU B 1 4 ? -5.457 -34.375 11.969 1 35.69 4 GLU B CA 1
ATOM 743 C C . GLU B 1 4 ? -4.5 -33.219 12.219 1 35.69 4 GLU B C 1
ATOM 745 O O . GLU B 1 4 ? -4.617 -32.5 13.227 1 35.69 4 GLU B O 1
ATOM 750 N N . LYS B 1 5 ? -3.191 -33.438 12.117 1 36.06 5 LYS B N 1
ATOM 751 C CA . LYS B 1 5 ? -2.209 -32.344 12.086 1 36.06 5 LYS B CA 1
ATOM 752 C C . LYS B 1 5 ? -2.824 -31.062 11.547 1 36.06 5 LYS B C 1
ATOM 754 O O . LYS B 1 5 ? -3.213 -31 10.375 1 36.06 5 LYS B O 1
ATOM 759 N N . LEU B 1 6 ? -3.723 -30.453 12.18 1 36.69 6 LEU B N 1
ATOM 760 C CA . LEU B 1 6 ? -4.078 -29.062 11.883 1 36.69 6 LEU B CA 1
ATOM 761 C C . LEU B 1 6 ? -2.885 -28.312 11.32 1 36.69 6 LEU B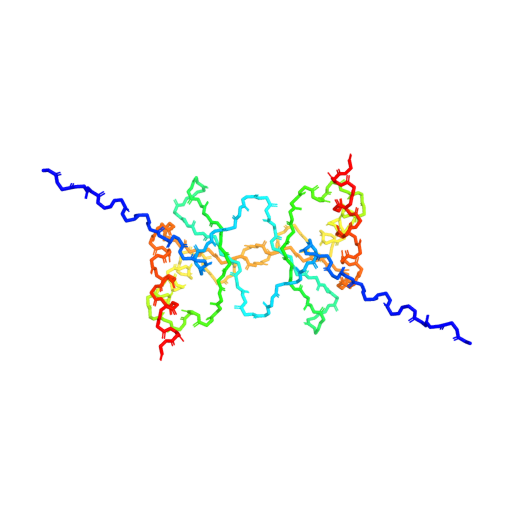 C 1
ATOM 763 O O . LEU B 1 6 ? -1.92 -28.031 12.039 1 36.69 6 LEU B O 1
ATOM 767 N N . GLN B 1 7 ? -2.221 -28.656 10.203 1 34.88 7 GLN B N 1
ATOM 768 C CA . GLN B 1 7 ? -1.244 -27.844 9.484 1 34.88 7 GLN B CA 1
ATOM 769 C C . GLN B 1 7 ? -1.578 -26.359 9.602 1 34.88 7 GLN B C 1
ATOM 771 O O . GLN B 1 7 ? -2.572 -25.891 9.039 1 34.88 7 GLN B O 1
ATOM 776 N N . VAL B 1 8 ? -1.787 -25.828 10.734 1 37.59 8 VAL B N 1
ATOM 777 C CA . VAL B 1 8 ? -1.815 -24.375 10.875 1 37.59 8 VAL B CA 1
ATOM 778 C C . VAL B 1 8 ? -0.939 -23.734 9.797 1 37.59 8 VAL B C 1
ATOM 780 O O . VAL B 1 8 ? 0.269 -23.984 9.742 1 37.59 8 VAL B O 1
ATOM 783 N N . GLU B 1 9 ? -1.414 -23.656 8.562 1 44.94 9 GLU B N 1
ATOM 784 C CA . GLU B 1 9 ? -0.7 -22.953 7.5 1 44.94 9 GLU B CA 1
ATOM 785 C C . GLU B 1 9 ? 0.034 -21.719 8.039 1 44.94 9 GLU B C 1
ATOM 787 O O . GLU B 1 9 ? -0.589 -20.812 8.602 1 44.94 9 GLU B O 1
ATOM 792 N N . LYS B 1 10 ? 1.031 -21.859 8.664 1 48.41 10 LYS B N 1
ATOM 793 C CA . LYS B 1 10 ? 1.92 -20.75 9 1 48.41 10 LYS B CA 1
ATOM 794 C C . LYS B 1 10 ? 1.869 -19.656 7.938 1 48.41 10 LYS B C 1
ATOM 796 O O . LYS B 1 10 ? 2.312 -19.859 6.805 1 48.41 10 LYS B O 1
ATOM 801 N N . ARG B 1 11 ? 0.76 -18.922 8.055 1 55.41 11 ARG B N 1
ATOM 802 C CA . ARG B 1 11 ? 0.769 -17.75 7.172 1 55.41 11 ARG B CA 1
ATOM 803 C C . ARG B 1 11 ? 2.133 -17.078 7.172 1 55.41 11 ARG B C 1
ATOM 805 O O . ARG B 1 11 ? 2.654 -16.719 8.234 1 55.41 11 ARG B O 1
ATOM 812 N N . SER B 1 12 ? 2.846 -17.469 6.152 1 64.56 12 SER B N 1
ATOM 813 C CA . SER B 1 12 ? 4.164 -16.859 6.023 1 64.56 12 SER B CA 1
ATOM 814 C C . SER B 1 12 ? 4.086 -15.344 6.105 1 64.56 12 SER B C 1
ATOM 816 O O . SER B 1 12 ? 3.086 -14.742 5.695 1 64.56 12 SER B O 1
ATOM 818 N N . ILE B 1 13 ? 4.891 -14.742 6.785 1 71.75 13 ILE B N 1
ATOM 819 C CA . ILE B 1 13 ? 5.008 -13.305 6.996 1 71.75 13 ILE B CA 1
ATOM 820 C C . ILE B 1 13 ? 5.102 -12.586 5.652 1 71.75 13 ILE B C 1
ATOM 822 O O . ILE B 1 13 ? 4.598 -11.469 5.5 1 71.75 13 ILE B O 1
ATOM 826 N N . VAL B 1 14 ? 5.492 -13.453 4.594 1 83 14 VAL B N 1
ATOM 827 C CA . VAL B 1 14 ? 5.766 -12.82 3.311 1 83 14 VAL B CA 1
ATOM 828 C C . VAL B 1 14 ? 4.457 -12.578 2.564 1 83 14 VAL B C 1
ATOM 830 O O . VAL B 1 14 ? 4.324 -11.594 1.828 1 83 14 VAL B O 1
ATOM 833 N N . ALA B 1 15 ? 3.482 -13.438 2.852 1 87.06 15 ALA B N 1
ATOM 834 C CA . ALA B 1 15 ? 2.182 -13.297 2.203 1 87.06 15 ALA B CA 1
ATOM 835 C C . ALA B 1 15 ? 1.118 -12.844 3.199 1 87.06 15 ALA B C 1
ATOM 837 O O . ALA B 1 15 ? -0.028 -13.297 3.143 1 87.06 15 ALA B O 1
ATOM 838 N N . SER B 1 16 ? 1.472 -12.031 4.129 1 89.31 16 SER B N 1
ATOM 839 C CA . SER B 1 16 ? 0.487 -11.547 5.09 1 89.31 16 SER B CA 1
ATOM 840 C C . SER B 1 16 ? -0.359 -10.422 4.5 1 89.31 16 SER B C 1
ATOM 842 O O . SER B 1 16 ? 0.165 -9.539 3.826 1 89.31 16 SER B O 1
ATOM 844 N N . SER B 1 17 ? -1.595 -10.508 4.824 1 93.44 17 SER B N 1
ATOM 845 C CA . SER B 1 17 ? -2.518 -9.492 4.332 1 93.44 17 SER B CA 1
ATOM 846 C C . SER B 1 17 ? -2.428 -8.211 5.164 1 93.44 17 SER B C 1
ATOM 848 O O . SER B 1 17 ? -1.943 -8.234 6.297 1 93.44 17 SER B O 1
ATOM 850 N N . VAL B 1 18 ? -2.848 -7.105 4.566 1 92.81 18 VAL B N 1
ATOM 851 C CA . VAL B 1 18 ? -2.971 -5.824 5.246 1 92.81 18 VAL B CA 1
ATOM 852 C C . VAL B 1 18 ? -4.406 -5.633 5.734 1 92.81 18 VAL B C 1
ATOM 854 O O . VAL B 1 18 ? -5.352 -5.742 4.953 1 92.81 18 VAL B O 1
ATOM 857 N N . PRO B 1 19 ? -4.543 -5.316 7.004 1 91.06 19 PRO B N 1
ATOM 858 C CA . PRO B 1 19 ? -5.891 -5.152 7.547 1 91.06 19 PRO B CA 1
ATOM 859 C C . PRO B 1 19 ? -6.676 -4.039 6.863 1 91.06 19 PRO B C 1
ATOM 861 O O . PRO B 1 19 ? -6.078 -3.1 6.328 1 91.06 19 PRO B O 1
ATOM 864 N N . ARG B 1 20 ? -7.965 -4.125 6.906 1 90.5 20 ARG B N 1
ATOM 865 C CA . ARG B 1 20 ? -8.844 -3.064 6.422 1 90.5 20 ARG B CA 1
ATOM 866 C C . ARG B 1 20 ? -8.57 -1.753 7.148 1 90.5 20 ARG B C 1
ATOM 868 O O . ARG B 1 20 ? -8.266 -1.751 8.344 1 90.5 20 ARG B O 1
ATOM 875 N N . GLY B 1 21 ? -8.711 -0.633 6.348 1 93.75 21 GLY B N 1
ATOM 876 C CA . GLY B 1 21 ? -8.562 0.681 6.953 1 93.75 21 GLY B CA 1
ATOM 877 C C . GLY B 1 21 ? -7.227 1.333 6.637 1 93.75 21 GLY B C 1
ATOM 878 O O . GLY B 1 21 ? -7.039 2.523 6.891 1 93.75 21 GLY B O 1
ATOM 879 N N . TYR B 1 22 ? -6.32 0.525 6.117 1 94.88 22 TYR B N 1
ATOM 880 C CA . TYR B 1 22 ? -5.047 1.122 5.73 1 94.88 22 TYR B CA 1
ATOM 881 C C . TYR B 1 22 ? -5.07 1.558 4.27 1 94.88 22 TYR B C 1
ATOM 883 O O . TYR B 1 22 ? -5.668 0.888 3.424 1 94.88 22 TYR B O 1
ATOM 891 N N . VAL B 1 23 ? -4.41 2.662 3.994 1 94.75 23 VAL B N 1
ATOM 892 C CA . VAL B 1 23 ? -4.363 3.236 2.654 1 94.75 23 VAL B CA 1
ATOM 893 C C . VAL B 1 23 ? -2.91 3.459 2.24 1 94.75 23 VAL B C 1
ATOM 895 O O . VAL B 1 23 ? -2.137 4.082 2.971 1 94.75 23 VAL B O 1
ATOM 898 N N . PRO B 1 24 ? -2.471 2.865 1.092 1 95.81 24 PRO B N 1
ATOM 899 C CA . PRO B 1 24 ? -1.163 3.246 0.553 1 95.81 24 PRO B CA 1
ATOM 900 C C . PRO B 1 24 ? -1.138 4.68 0.029 1 95.81 24 PRO B C 1
ATOM 902 O O . PRO B 1 24 ? -2.1 5.129 -0.599 1 95.81 24 PRO B O 1
ATOM 905 N N . MET B 1 25 ? -0.011 5.461 0.316 1 96.19 25 MET B N 1
ATOM 906 C CA . MET B 1 25 ? 0.123 6.859 -0.085 1 96.19 25 MET B CA 1
ATOM 907 C C . MET B 1 25 ? 1.509 7.129 -0.661 1 96.19 25 MET B C 1
ATOM 909 O O . MET B 1 25 ? 2.502 6.578 -0.182 1 96.19 25 MET B O 1
ATOM 913 N N . VAL B 1 26 ? 1.563 7.918 -1.641 1 96 26 VAL B N 1
ATOM 914 C CA . VAL B 1 26 ? 2.799 8.492 -2.16 1 96 26 VAL B CA 1
ATOM 915 C C . VAL B 1 26 ? 2.873 9.977 -1.795 1 96 26 VAL B C 1
ATOM 917 O O . VAL B 1 26 ? 1.954 10.742 -2.094 1 96 26 VAL B O 1
ATOM 920 N N . VAL B 1 27 ? 3.896 10.32 -1.161 1 97 27 VAL B N 1
ATOM 921 C CA . VAL B 1 27 ? 4.047 11.672 -0.641 1 97 27 VAL B CA 1
ATOM 922 C C . VAL B 1 27 ? 5.25 12.344 -1.292 1 97 27 VAL B C 1
ATOM 924 O O . VAL B 1 27 ? 6.336 11.766 -1.354 1 97 27 VAL B O 1
ATOM 927 N N . GLY B 1 28 ? 5.09 13.539 -1.731 1 94.62 28 GLY B N 1
ATOM 928 C CA . GLY B 1 28 ? 6.191 14.305 -2.295 1 94.62 28 GLY B CA 1
ATOM 929 C C . GLY B 1 28 ? 5.75 15.305 -3.346 1 94.62 28 GLY B C 1
ATOM 930 O O . GLY B 1 28 ? 4.648 15.203 -3.883 1 94.62 28 GLY B O 1
ATOM 931 N N . ARG B 1 29 ? 6.617 16.266 -3.404 1 86.19 29 ARG B N 1
ATOM 932 C CA . ARG B 1 29 ? 6.457 17.219 -4.5 1 86.19 29 ARG B CA 1
ATOM 933 C C . ARG B 1 29 ? 7.414 16.891 -5.648 1 86.19 29 ARG B C 1
ATOM 935 O O . ARG B 1 29 ? 8.594 17.234 -5.594 1 86.19 29 ARG B O 1
ATOM 942 N N . GLY B 1 30 ? 7.145 16.078 -6.5 1 79.06 30 GLY B N 1
ATOM 943 C CA . GLY B 1 30 ? 7.992 15.672 -7.605 1 79.06 30 GLY B CA 1
ATOM 944 C C . GLY B 1 30 ? 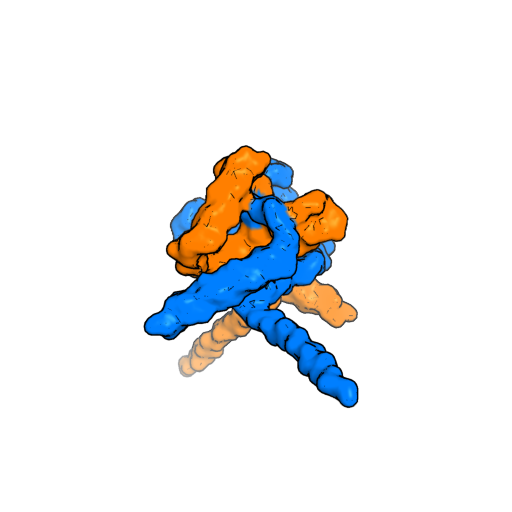8.5 14.25 -7.477 1 79.06 30 GLY B C 1
ATOM 945 O O . GLY B 1 30 ? 8.625 13.727 -6.363 1 79.06 30 GLY B O 1
ATOM 946 N N . LYS B 1 31 ? 8.953 13.594 -8.438 1 76.12 31 LYS B N 1
ATOM 947 C CA . LYS B 1 31 ? 9.266 12.172 -8.547 1 76.12 31 LYS B CA 1
ATOM 948 C C . LYS B 1 31 ? 10.523 11.828 -7.758 1 76.12 31 LYS B C 1
ATOM 950 O O . LYS B 1 31 ? 10.648 10.727 -7.223 1 76.12 31 LYS B O 1
ATOM 955 N N . GLU B 1 32 ? 11.461 12.844 -7.594 1 79.69 32 GLU B N 1
ATOM 956 C CA . GLU B 1 32 ? 12.758 12.555 -6.996 1 79.69 32 GLU B CA 1
ATOM 957 C C . GLU B 1 32 ? 12.664 12.523 -5.473 1 79.69 32 GLU B C 1
ATOM 959 O O . GLU B 1 32 ? 13.547 11.977 -4.805 1 79.69 32 GLU B O 1
ATOM 964 N N . LYS B 1 33 ? 11.594 12.922 -4.898 1 85.5 33 LYS B N 1
ATOM 965 C CA . LYS B 1 33 ? 11.508 13.062 -3.447 1 85.5 33 LYS B CA 1
ATOM 966 C C . LYS B 1 33 ? 10.289 12.32 -2.895 1 85.5 33 LYS B C 1
ATOM 968 O O . LYS B 1 33 ? 9.852 12.586 -1.774 1 85.5 33 LYS B O 1
ATOM 973 N N . GLU B 1 34 ? 9.844 11.406 -3.703 1 93.12 34 GLU B N 1
ATOM 974 C CA . GLU B 1 34 ? 8.625 10.758 -3.248 1 93.12 34 GLU B CA 1
ATOM 975 C C . GLU B 1 34 ? 8.93 9.625 -2.275 1 93.12 34 GLU B C 1
ATOM 977 O O . GLU B 1 34 ? 9.906 8.891 -2.457 1 93.12 34 GLU B O 1
ATOM 982 N N . GLU B 1 35 ? 8.109 9.578 -1.257 1 94.56 35 GLU B N 1
ATOM 983 C CA . GLU B 1 35 ? 8.125 8.461 -0.315 1 94.56 35 GLU B CA 1
ATOM 984 C C . GLU B 1 35 ? 6.781 7.742 -0.28 1 94.56 35 GLU B C 1
ATOM 986 O O . GLU B 1 35 ? 5.758 8.312 -0.668 1 94.56 35 GLU B O 1
ATOM 991 N N . ARG B 1 36 ? 6.926 6.449 0.052 1 94.94 36 ARG B N 1
ATOM 992 C CA . ARG B 1 36 ? 5.727 5.621 0.151 1 94.94 36 ARG B CA 1
ATOM 993 C C . ARG B 1 36 ? 5.367 5.355 1.608 1 94.94 36 ARG B C 1
ATOM 995 O O . ARG B 1 36 ? 6.246 5.102 2.436 1 94.94 36 ARG B O 1
ATOM 1002 N N . PHE B 1 37 ? 4.027 5.473 1.92 1 95.5 37 PHE B N 1
ATOM 1003 C CA . PHE B 1 37 ? 3.525 5.246 3.271 1 95.5 37 PHE B CA 1
ATOM 1004 C C . PHE B 1 37 ? 2.283 4.363 3.246 1 95.5 37 PHE B C 1
ATOM 1006 O O . PHE B 1 37 ? 1.65 4.203 2.201 1 95.5 37 PHE B O 1
ATOM 1013 N N . LEU B 1 38 ? 2.076 3.777 4.312 1 95.12 38 LEU B N 1
ATOM 1014 C CA . LEU B 1 38 ? 0.821 3.113 4.645 1 95.12 38 LEU B CA 1
ATOM 1015 C C . LEU B 1 38 ? 0.213 3.707 5.914 1 95.12 38 LEU B C 1
ATOM 1017 O O . LEU B 1 38 ? 0.819 3.648 6.984 1 95.12 38 LEU B O 1
ATOM 1021 N N . VAL B 1 39 ? -1.02 4.281 5.789 1 96.19 39 VAL B N 1
ATOM 1022 C CA . VAL B 1 39 ? -1.575 5.02 6.918 1 96.19 39 VAL B CA 1
ATOM 1023 C C . VAL B 1 39 ? -3 4.547 7.199 1 96.19 39 VAL B C 1
ATOM 1025 O O . VAL B 1 39 ? -3.771 4.301 6.27 1 96.19 39 VAL B O 1
ATOM 1028 N N . HIS B 1 40 ? -3.322 4.414 8.477 1 96.25 40 HIS B N 1
ATOM 1029 C CA . HIS B 1 40 ? -4.68 4.039 8.867 1 96.25 40 HIS B CA 1
ATOM 1030 C C . HIS B 1 40 ? -5.656 5.188 8.641 1 96.25 40 HIS B C 1
ATOM 1032 O O . HIS B 1 40 ? -5.34 6.344 8.938 1 96.25 40 HIS B O 1
ATOM 1038 N N . THR B 1 41 ? -6.816 4.895 8.211 1 97 41 THR B N 1
ATOM 1039 C CA . THR B 1 41 ? -7.801 5.891 7.797 1 97 41 THR B CA 1
ATOM 1040 C C . THR B 1 41 ? -8.336 6.652 9.008 1 97 41 THR B C 1
ATOM 1042 O O . THR B 1 41 ? -8.875 7.75 8.859 1 97 41 THR B O 1
ATOM 1045 N N . LYS B 1 42 ? -8.211 6.039 10.133 1 96.31 42 LYS B N 1
ATOM 1046 C CA . LYS B 1 42 ? -8.688 6.734 11.32 1 96.31 42 LYS B CA 1
ATOM 1047 C C . LYS B 1 42 ? -7.953 8.055 11.516 1 96.31 42 LYS B C 1
ATOM 1049 O O . LYS B 1 42 ? -8.477 8.984 12.133 1 96.31 42 LYS B O 1
ATOM 1054 N N . LEU B 1 43 ? -6.777 8.141 11.055 1 97.12 43 LEU B N 1
ATOM 1055 C CA . LEU B 1 43 ? -5.992 9.359 11.211 1 97.12 43 LEU B CA 1
ATOM 1056 C C . LEU B 1 43 ? -6.551 10.484 10.344 1 97.12 43 LEU B C 1
ATOM 1058 O O . LEU B 1 43 ? -6.207 11.648 10.539 1 97.12 43 LEU B O 1
ATOM 1062 N N . PHE B 1 44 ? -7.449 10.156 9.383 1 97.06 44 PHE B N 1
ATOM 1063 C CA . PHE B 1 44 ? -7.98 11.133 8.43 1 97.06 44 PHE B CA 1
ATOM 1064 C C . PHE B 1 44 ? -8.883 12.141 9.133 1 97.06 44 PHE B C 1
ATOM 1066 O O . PHE B 1 44 ? -9.188 13.195 8.586 1 97.06 44 PHE B O 1
ATOM 1073 N N . LYS B 1 45 ? -9.289 11.766 10.289 1 96.5 45 LYS B N 1
ATOM 1074 C CA . LYS B 1 45 ? -10.219 12.617 11.031 1 96.5 45 LYS B CA 1
ATOM 1075 C C . LYS B 1 45 ? -9.492 13.828 11.617 1 96.5 45 LYS B C 1
ATOM 1077 O O . LYS B 1 45 ? -10.133 14.805 12.016 1 96.5 45 LYS B O 1
ATOM 1082 N N . HIS B 1 46 ? -8.18 13.711 11.852 1 97.62 46 HIS B N 1
ATOM 1083 C CA . HIS B 1 46 ? -7.414 14.844 12.359 1 97.62 46 HIS B CA 1
ATOM 1084 C C . HIS B 1 46 ? -7.449 16.016 11.375 1 97.62 46 HIS B C 1
ATOM 1086 O O . HIS B 1 46 ? -7.215 15.836 10.18 1 97.62 46 HIS B O 1
ATOM 1092 N N . PRO B 1 47 ? -7.703 17.219 11.828 1 98.25 47 PRO B N 1
ATOM 1093 C CA . PRO B 1 47 ? -7.895 18.375 10.945 1 98.25 47 PRO B CA 1
ATOM 1094 C C . PRO B 1 47 ? -6.699 18.625 10.023 1 98.25 47 PRO B C 1
ATOM 1096 O O . PRO B 1 47 ? -6.879 18.938 8.852 1 98.25 47 PRO B O 1
ATOM 1099 N N . ARG B 1 48 ? -5.555 18.562 10.5 1 98.12 48 ARG B N 1
ATOM 1100 C CA . ARG B 1 48 ? -4.387 18.781 9.648 1 98.12 48 ARG B CA 1
ATOM 1101 C C . ARG B 1 48 ? -4.281 17.703 8.57 1 98.12 48 ARG B C 1
ATOM 1103 O O . ARG B 1 48 ? -3.857 17.984 7.449 1 98.12 48 ARG B O 1
ATOM 1110 N N . PHE B 1 49 ? -4.602 16.484 8.883 1 98.31 49 PHE B N 1
ATOM 1111 C CA . PHE B 1 49 ? -4.605 15.438 7.867 1 98.31 49 PHE B CA 1
ATOM 1112 C C . PHE B 1 49 ? -5.699 15.688 6.836 1 98.31 49 PHE B C 1
ATOM 1114 O O . PHE B 1 49 ? -5.469 15.539 5.633 1 98.31 49 PHE B O 1
ATOM 1121 N N . ALA B 1 50 ? -6.832 16.047 7.293 1 98.06 50 ALA B N 1
ATOM 1122 C CA . ALA B 1 50 ? -7.941 16.359 6.391 1 98.06 50 ALA B CA 1
ATOM 1123 C C . ALA B 1 50 ? -7.543 17.438 5.391 1 98.06 50 ALA B C 1
ATOM 1125 O O . ALA B 1 50 ? -7.91 17.359 4.215 1 98.06 50 ALA B O 1
ATOM 1126 N N . ALA B 1 51 ? -6.801 18.375 5.855 1 98.19 51 ALA B N 1
ATOM 1127 C CA . ALA B 1 51 ? -6.324 19.438 4.98 1 98.19 51 ALA B CA 1
ATOM 1128 C C . ALA B 1 51 ? -5.406 18.891 3.891 1 98.19 51 ALA B C 1
ATOM 1130 O O . ALA B 1 51 ? -5.477 19.312 2.736 1 98.19 51 ALA B O 1
ATOM 1131 N N . LEU B 1 52 ? -4.508 17.922 4.219 1 97.69 52 LEU B N 1
ATOM 1132 C CA . LEU B 1 52 ? -3.641 17.297 3.229 1 97.69 52 LEU B CA 1
ATOM 1133 C C . LEU B 1 52 ? -4.461 16.562 2.178 1 97.69 52 LEU B C 1
ATOM 1135 O O . LEU B 1 52 ? -4.133 16.594 0.99 1 97.69 52 LEU B O 1
ATOM 1139 N N . LEU B 1 53 ? -5.578 15.891 2.625 1 97.12 53 LEU B N 1
ATOM 1140 C CA . LEU B 1 53 ? -6.438 15.156 1.7 1 97.12 53 LEU B CA 1
ATOM 1141 C C . LEU B 1 53 ? -7.125 16.109 0.729 1 97.12 53 LEU B C 1
ATOM 1143 O O . LEU B 1 53 ? -7.285 15.789 -0.452 1 97.12 53 LEU B O 1
ATOM 1147 N N . GLU B 1 54 ? -7.5 17.219 1.256 1 97.38 54 GLU B N 1
ATOM 1148 C CA . GLU B 1 54 ? -8.117 18.219 0.392 1 97.38 54 GLU B CA 1
ATOM 1149 C C . GLU B 1 54 ? -7.137 18.719 -0.661 1 97.38 54 GLU B C 1
ATOM 1151 O O . GLU B 1 54 ? -7.492 18.859 -1.835 1 97.38 54 GLU B O 1
ATOM 1156 N N . MET B 1 55 ? -5.953 18.953 -0.302 1 96.62 55 MET B N 1
ATOM 1157 C CA . MET B 1 55 ? -4.914 19.375 -1.235 1 96.62 55 MET B CA 1
ATOM 1158 C C . MET B 1 55 ? -4.652 18.297 -2.285 1 96.62 55 MET B C 1
ATOM 1160 O O . MET B 1 55 ? -4.48 18.609 -3.467 1 96.62 55 MET B O 1
ATOM 1164 N N . ALA B 1 56 ? -4.598 17.125 -1.829 1 96.56 56 ALA B N 1
ATOM 1165 C CA . ALA B 1 56 ? -4.402 16 -2.738 1 96.56 56 ALA B CA 1
ATOM 1166 C C . ALA B 1 56 ? -5.488 15.961 -3.809 1 96.56 56 ALA B C 1
ATOM 1168 O O . ALA B 1 56 ? -5.195 15.773 -4.992 1 96.56 56 ALA B O 1
ATOM 1169 N N . GLU B 1 57 ? -6.723 16.094 -3.326 1 96.12 57 GLU B N 1
ATOM 1170 C CA . GLU B 1 57 ? -7.855 16.094 -4.246 1 96.12 57 GLU B CA 1
ATOM 1171 C C . GLU B 1 57 ? -7.762 17.234 -5.25 1 96.12 57 GLU B C 1
ATOM 1173 O O . GLU B 1 57 ? -8.031 17.047 -6.438 1 96.12 57 GLU B O 1
ATOM 1178 N N . GLN B 1 58 ? -7.395 18.391 -4.812 1 95.81 58 GLN B N 1
ATOM 1179 C CA . GLN B 1 58 ? -7.273 19.562 -5.676 1 95.81 58 GLN B CA 1
ATOM 1180 C C . GLN B 1 58 ? -6.18 19.359 -6.719 1 95.81 58 GLN B C 1
ATOM 1182 O O . GLN B 1 58 ? -6.348 19.734 -7.883 1 95.81 58 GLN B O 1
ATOM 1187 N N . GLU B 1 59 ? -5.125 18.766 -6.32 1 94.44 59 GLU B N 1
ATOM 1188 C CA . GLU B 1 59 ? -3.961 18.688 -7.195 1 94.44 59 GLU B CA 1
ATOM 1189 C C . GLU B 1 59 ? -4.039 17.453 -8.094 1 94.44 59 GLU B C 1
ATOM 1191 O O . GLU B 1 59 ? -3.65 17.5 -9.258 1 94.44 59 GLU B O 1
ATOM 1196 N N . PHE B 1 60 ? -4.469 16.297 -7.555 1 92.44 60 PHE B N 1
ATOM 1197 C CA . PHE B 1 60 ? -4.371 15.039 -8.289 1 92.44 60 PHE B CA 1
ATOM 1198 C C . PHE B 1 60 ? -5.758 14.5 -8.625 1 92.44 60 PHE B C 1
ATOM 1200 O O . PHE B 1 60 ? -5.895 13.586 -9.445 1 92.44 60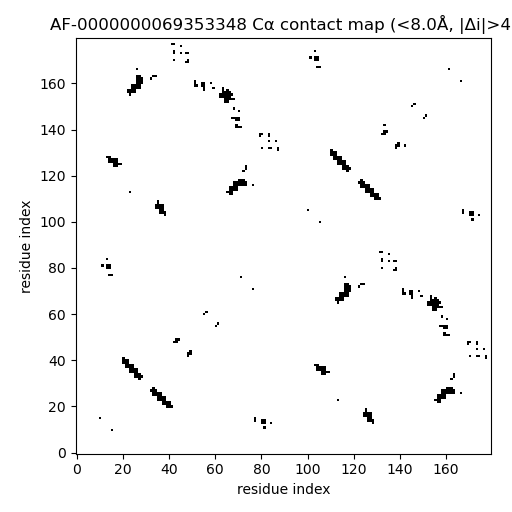 PHE B O 1
ATOM 1207 N N . GLY B 1 61 ? -6.758 14.977 -7.996 1 92.5 61 GLY B N 1
ATOM 1208 C CA . GLY B 1 61 ? -8.102 14.469 -8.227 1 92.5 61 GLY B CA 1
ATOM 1209 C C . GLY B 1 61 ? -8.461 13.312 -7.301 1 92.5 61 GLY B C 1
ATOM 1210 O O . GLY B 1 61 ? -7.715 13 -6.371 1 92.5 61 GLY B O 1
ATOM 1211 N N . TYR B 1 62 ? -9.617 12.719 -7.465 1 87.5 62 TYR B N 1
ATOM 1212 C CA . TYR B 1 62 ? -10.203 11.742 -6.559 1 87.5 62 TYR B CA 1
ATOM 1213 C C . TYR B 1 62 ? -9.727 10.336 -6.902 1 87.5 62 TYR B C 1
ATOM 1215 O O . TYR B 1 62 ? -9.734 9.445 -6.051 1 87.5 62 TYR B O 1
ATOM 1223 N N . ARG B 1 63 ? -9.484 10.07 -8.133 1 85.19 63 ARG B N 1
ATOM 1224 C CA . ARG B 1 63 ? -9.062 8.742 -8.57 1 85.19 63 ARG B CA 1
ATOM 1225 C C . ARG B 1 63 ? -7.609 8.758 -9.031 1 85.19 63 ARG B C 1
ATOM 1227 O O . ARG B 1 63 ? -7.266 9.438 -10 1 85.19 63 ARG B O 1
ATOM 1234 N N . GLN B 1 64 ? -6.855 8.188 -8.375 1 87.94 64 GLN B N 1
ATOM 1235 C CA . GLN B 1 64 ? -5.43 8.141 -8.688 1 87.94 64 GLN B CA 1
ATOM 1236 C C . GLN B 1 64 ? -4.977 6.703 -8.953 1 87.94 64 GLN B C 1
ATOM 1238 O O . GLN B 1 64 ? -5.438 5.77 -8.289 1 87.94 64 GLN B O 1
ATOM 1243 N N . PRO B 1 65 ? -4.184 6.445 -9.898 1 88.88 65 PRO B N 1
ATOM 1244 C CA . PRO B 1 65 ? -3.666 5.102 -10.164 1 88.88 65 PRO B CA 1
ATOM 1245 C C . PRO B 1 65 ? -2.801 4.566 -9.023 1 88.88 65 PRO B C 1
ATOM 1247 O O . PRO B 1 65 ? -2.229 5.348 -8.258 1 88.88 65 PRO B O 1
ATOM 1250 N N . GLY B 1 66 ? -2.814 3.1 -8.961 1 89.88 66 GLY B N 1
ATOM 1251 C CA . GLY B 1 66 ? -1.815 2.752 -7.965 1 89.88 66 GLY B CA 1
ATOM 1252 C C . GLY B 1 66 ? -1.847 1.286 -7.574 1 89.88 66 GLY B C 1
ATOM 1253 O O . GLY B 1 66 ? -0.813 0.614 -7.582 1 89.88 66 GLY B O 1
ATOM 1254 N N . VAL B 1 67 ? -2.996 0.705 -7.184 1 92.81 67 VAL B N 1
ATOM 1255 C CA . VAL B 1 67 ? -3.029 -0.646 -6.633 1 92.81 67 VAL B CA 1
ATOM 1256 C C . VAL B 1 67 ? -3.145 -1.664 -7.766 1 92.81 67 VAL B C 1
ATOM 1258 O O . VAL B 1 67 ? -3.795 -1.403 -8.781 1 92.81 67 VAL B O 1
ATOM 1261 N N . LEU B 1 68 ? -2.34 -2.812 -7.605 1 94.75 68 LEU B N 1
ATOM 1262 C CA . LEU B 1 68 ? -2.469 -3.908 -8.562 1 94.75 68 LEU B CA 1
ATOM 1263 C C . LEU B 1 68 ? -3.545 -4.895 -8.117 1 94.75 68 LEU B C 1
ATOM 1265 O O . LEU B 1 68 ? -3.523 -5.367 -6.977 1 94.75 68 LEU B O 1
ATOM 1269 N N . ARG B 1 69 ? -4.43 -5.133 -9.023 1 95.44 69 ARG B N 1
ATOM 1270 C CA . ARG B 1 69 ? -5.461 -6.125 -8.727 1 95.44 69 ARG B CA 1
ATOM 1271 C C . ARG B 1 69 ? -5.102 -7.48 -9.328 1 95.44 69 ARG B C 1
ATOM 1273 O O . ARG B 1 69 ? -4.715 -7.566 -10.5 1 95.44 69 ARG B O 1
ATOM 1280 N N . ILE B 1 70 ? -5.211 -8.516 -8.594 1 96.5 70 ILE B N 1
ATOM 1281 C CA . ILE B 1 70 ? -4.926 -9.883 -9.008 1 96.5 70 ILE B CA 1
ATOM 1282 C C . ILE B 1 70 ? -6.203 -10.719 -8.945 1 96.5 70 ILE B C 1
ATOM 1284 O O . ILE B 1 70 ? -6.793 -10.883 -7.871 1 96.5 70 ILE B O 1
ATOM 1288 N N . PRO B 1 71 ? -6.586 -11.281 -10.078 1 95.56 71 PRO B N 1
ATOM 1289 C CA . PRO B 1 71 ? -7.871 -11.984 -10.148 1 95.56 71 PRO B CA 1
ATOM 1290 C C . PRO B 1 71 ? -7.762 -13.453 -9.742 1 95.56 71 PRO B C 1
ATOM 1292 O O . PRO B 1 71 ? -7.98 -14.344 -10.57 1 95.56 71 PRO B O 1
ATOM 1295 N N . CYS B 1 72 ? -7.535 -13.672 -8.492 1 96 72 CYS B N 1
ATOM 1296 C CA . CYS B 1 72 ? -7.504 -15.023 -7.953 1 96 72 CYS B CA 1
ATOM 1297 C C . CYS B 1 72 ? -7.906 -15.039 -6.484 1 96 72 CYS B C 1
ATOM 1299 O O . CYS B 1 72 ? -8.117 -13.984 -5.883 1 96 72 CYS B O 1
ATOM 1301 N N . ASP B 1 73 ? -8.086 -16.266 -5.961 1 94.5 73 ASP B N 1
ATOM 1302 C CA . ASP B 1 73 ? -8.359 -16.406 -4.531 1 94.5 73 ASP B CA 1
ATOM 1303 C C . ASP B 1 73 ? -7.125 -16.062 -3.699 1 94.5 73 ASP B C 1
ATOM 1305 O O . ASP B 1 73 ? -5.996 -16.344 -4.109 1 94.5 73 ASP B O 1
ATOM 1309 N N . ALA B 1 74 ? -7.453 -15.555 -2.504 1 95.38 74 ALA B N 1
ATOM 1310 C CA . ALA B 1 74 ? -6.355 -15.164 -1.628 1 95.38 74 ALA B CA 1
ATOM 1311 C C . ALA B 1 74 ? -5.492 -16.359 -1.254 1 95.38 74 ALA B C 1
ATOM 1313 O O . ALA B 1 74 ? -4.273 -16.234 -1.117 1 95.38 74 ALA B O 1
ATOM 1314 N N . GLU B 1 75 ? -6.125 -17.469 -1.036 1 93.88 75 GLU B N 1
ATOM 1315 C CA . GLU B 1 75 ? -5.371 -18.672 -0.68 1 93.88 75 GLU B CA 1
ATOM 1316 C C . GLU B 1 75 ? -4.414 -19.078 -1.8 1 93.88 75 GLU B C 1
ATOM 1318 O O . GLU B 1 75 ? -3.264 -19.438 -1.541 1 93.88 75 GLU B O 1
ATOM 1323 N N . GLN B 1 76 ? -4.891 -19.016 -2.967 1 95.62 76 GLN B N 1
ATOM 1324 C CA . GLN B 1 76 ? -4.031 -19.297 -4.109 1 95.62 76 GLN B CA 1
ATOM 1325 C C . GLN B 1 76 ? -2.889 -18.281 -4.191 1 95.62 76 GLN B C 1
ATOM 1327 O O . GLN B 1 76 ? -1.737 -18.656 -4.426 1 95.62 76 GLN B O 1
ATOM 1332 N N . PHE B 1 77 ? -3.18 -17.062 -4.066 1 97.56 77 PHE B N 1
ATOM 1333 C CA . PHE B 1 77 ? -2.176 -16 -4.094 1 97.56 77 PHE B CA 1
ATOM 1334 C C . PHE B 1 77 ? -1.089 -16.266 -3.057 1 97.56 77 PHE B C 1
ATOM 1336 O O . PHE B 1 77 ? 0.102 -16.188 -3.367 1 97.56 77 PHE B O 1
ATOM 1343 N N . ARG B 1 78 ? -1.517 -16.609 -1.827 1 96.81 78 ARG B N 1
ATOM 1344 C CA . ARG B 1 78 ? -0.563 -16.875 -0.756 1 96.81 78 ARG B CA 1
ATOM 1345 C C . ARG B 1 78 ? 0.359 -18.031 -1.129 1 96.81 78 ARG B C 1
ATOM 1347 O O . ARG B 1 78 ? 1.561 -17.984 -0.856 1 96.81 78 ARG B O 1
ATOM 1354 N N . SER B 1 79 ? -0.245 -19 -1.636 1 96.88 79 SER B N 1
ATOM 1355 C CA . SER B 1 79 ? 0.545 -20.156 -2.049 1 96.88 79 SER B C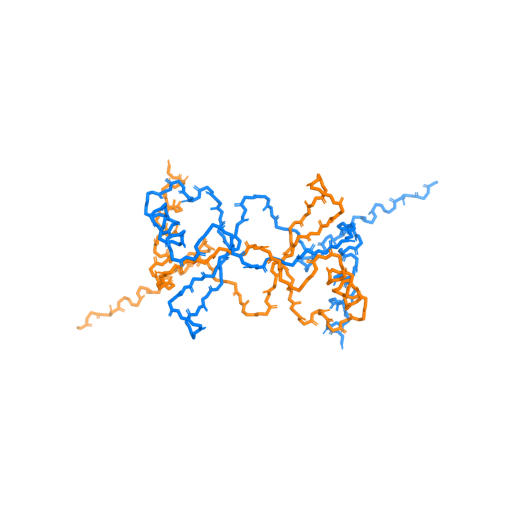A 1
ATOM 1356 C C . SER B 1 79 ? 1.629 -19.766 -3.045 1 96.88 79 SER B C 1
ATOM 1358 O O . SER B 1 79 ? 2.775 -20.203 -2.934 1 96.88 79 SER B O 1
ATOM 1360 N N . VAL B 1 80 ? 1.301 -18.938 -4.004 1 97.69 80 VAL B N 1
ATOM 1361 C CA . VAL B 1 80 ? 2.246 -18.484 -5.023 1 97.69 80 VAL B CA 1
ATOM 1362 C C . VAL B 1 80 ? 3.33 -17.625 -4.379 1 97.69 80 VAL B C 1
ATOM 1364 O O . VAL B 1 80 ? 4.52 -17.812 -4.648 1 97.69 80 VAL B O 1
ATOM 1367 N N . VAL B 1 81 ? 2.928 -16.703 -3.502 1 97.31 81 VAL B N 1
ATOM 1368 C CA . VAL B 1 81 ? 3.879 -15.828 -2.83 1 97.31 81 VAL B CA 1
ATOM 1369 C C . VAL B 1 81 ? 4.855 -16.656 -2 1 97.31 81 VAL B C 1
ATOM 1371 O O . VAL B 1 81 ? 6.062 -16.422 -2.031 1 97.31 81 VAL B O 1
ATOM 1374 N N . ASN B 1 82 ? 4.312 -17.625 -1.266 1 96.06 82 ASN B N 1
ATOM 1375 C CA . ASN B 1 82 ? 5.156 -18.469 -0.428 1 96.06 82 ASN B CA 1
ATOM 1376 C C . ASN B 1 82 ? 6.152 -19.266 -1.263 1 96.06 82 ASN B C 1
ATOM 1378 O O . ASN B 1 82 ? 7.32 -19.391 -0.893 1 96.06 82 ASN B O 1
ATOM 1382 N N . ALA B 1 83 ? 5.727 -19.812 -2.318 1 96.69 83 ALA B N 1
ATOM 1383 C CA . ALA B 1 83 ? 6.613 -20.547 -3.213 1 96.69 83 ALA B CA 1
ATOM 1384 C C . ALA B 1 83 ? 7.699 -19.625 -3.777 1 96.69 83 ALA B C 1
ATOM 1386 O O . ALA B 1 83 ? 8.875 -20.016 -3.824 1 96.69 83 ALA B O 1
ATOM 1387 N N . ALA B 1 84 ? 7.285 -18.453 -4.258 1 96.94 84 ALA B N 1
ATOM 1388 C CA . ALA B 1 84 ? 8.227 -17.5 -4.832 1 96.94 84 ALA B CA 1
ATOM 1389 C C . ALA B 1 84 ? 9.273 -17.078 -3.801 1 96.94 84 ALA B C 1
ATOM 1391 O O . ALA B 1 84 ? 10.461 -16.953 -4.125 1 96.94 84 ALA B O 1
ATOM 1392 N N . ALA B 1 85 ? 8.82 -16.875 -2.611 1 95.56 85 ALA B N 1
ATOM 1393 C CA . ALA B 1 85 ? 9.719 -16.438 -1.545 1 95.56 85 ALA B CA 1
ATOM 1394 C C . ALA B 1 85 ? 10.734 -17.531 -1.212 1 95.56 85 ALA B C 1
ATOM 1396 O O . ALA B 1 85 ? 11.898 -17.25 -0.938 1 95.56 85 ALA B O 1
ATOM 1397 N N . ALA B 1 86 ? 10.25 -18.75 -1.161 1 94.44 86 ALA B N 1
ATOM 1398 C CA . ALA B 1 86 ? 11.141 -19.875 -0.881 1 94.44 86 ALA B CA 1
ATOM 1399 C C . ALA B 1 86 ? 12.234 -19.984 -1.932 1 94.44 86 ALA B C 1
ATOM 1401 O O . ALA B 1 86 ? 13.398 -20.234 -1.6 1 94.44 86 ALA B O 1
ATOM 1402 N N . LYS B 1 87 ? 11.922 -19.719 -3.145 1 94.81 87 LYS B N 1
ATOM 1403 C CA . LYS B 1 87 ? 12.883 -19.797 -4.246 1 94.81 87 LYS B CA 1
ATOM 1404 C C . LYS B 1 87 ? 13.875 -18.641 -4.199 1 94.81 87 LYS B C 1
ATOM 1406 O O . LYS B 1 87 ? 15.047 -18.812 -4.543 1 94.81 87 LYS B O 1
ATOM 1411 N N . ALA B 1 88 ? 13.43 -17.516 -3.803 1 91.5 88 ALA B N 1
ATOM 1412 C CA . ALA B 1 88 ? 14.281 -16.328 -3.771 1 91.5 88 ALA B CA 1
ATOM 1413 C C . ALA B 1 88 ? 15.328 -16.438 -2.672 1 91.5 88 ALA B C 1
ATOM 1415 O O . ALA B 1 88 ? 16.359 -15.75 -2.723 1 91.5 88 ALA B O 1
ATOM 1416 N N . LYS B 1 89 ? 15.164 -17.234 -1.678 1 87.56 89 LYS B N 1
ATOM 1417 C CA . LYS B 1 89 ? 16.109 -17.438 -0.583 1 87.56 89 LYS B CA 1
ATOM 1418 C C . LYS B 1 89 ? 17.141 -18.5 -0.946 1 87.56 89 LYS B C 1
ATOM 1420 O O . LYS B 1 89 ? 18.203 -18.578 -0.332 1 87.56 89 LYS B O 1
ATOM 1425 N N . SER B 1 90 ? 16.781 -19.328 -1.735 1 80.94 90 SER B N 1
ATOM 1426 C CA . SER B 1 90 ? 17.688 -20.391 -2.137 1 80.94 90 SER B CA 1
ATOM 1427 C C . SER B 1 90 ? 18.688 -19.906 -3.184 1 80.94 90 SER B C 1
ATOM 1429 O O . SER B 1 90 ? 19.844 -20.312 -3.186 1 80.94 90 SER B O 1
#

Solvent-accessible surface area (backbone atoms only — not comparable to full-atom values): 10260 Å² total; per-residue (Å²): 137,80,78,74,72,74,71,70,72,70,76,46,81,72,51,41,68,50,67,88,58,57,43,54,32,39,26,22,74,54,85,92,56,53,45,35,34,59,41,57,53,78,41,49,71,32,66,71,42,39,52,46,53,51,48,12,36,74,73,64,42,90,74,33,61,55,31,43,56,34,77,38,52,53,69,58,50,34,51,44,45,50,53,27,51,56,56,73,73,105,137,78,78,74,72,74,71,69,73,69,74,47,80,71,51,42,67,51,68,88,56,57,43,53,30,40,28,20,74,54,84,92,54,54,44,35,34,59,40,56,52,76,42,49,71,33,66,69,42,38,52,46,53,50,50,12,36,72,73,64,44,88,75,34,61,57,31,42,58,33,75,38,51,54,69,58,50,34,53,44,45,50,54,28,50,56,58,73,73,104

Secondary structure (DSSP, 8-state):
------------GGGPEEPTTEEEEEE-SSGGG-EEEEEEGGGGGSHHHHHHHHHHHHHH-S--B-PEEE-S-HHHHHHHHHHHHHHHH-/------------GGGPEEPTTEEEEEE-SSGGG-EEEEEEGGGGGSHHHHHHHHHHHHHH-S--B-PEEE-S-HHHHHHHHHHHHHHHH-

InterPro domains:
  IPR003676 Small auxin-up RNA [PF02519] (11-82)
  IPR003676 Small auxin-up RNA [PTHR31374] (13-81)

Organism: Musa acuminata subsp. malaccensis (NCBI:txid214687)